Protein AF-A0A6F8Y9K9-F1 (afdb_monomer_lite)

Foldseek 3Di:
DDDDDDDDDPDDPDDPPPPPPPPDPPPPQPQVADPPDFAFPQDRADWGQGPPQGIAGNVRHQFDAHNVPRHTDPHGGDTDDD

Radius of gyration: 26.12 Å; chains: 1; bounding box: 65×26×69 Å

Structure (mmCIF, N/CA/C/O backbone):
data_AF-A0A6F8Y9K9-F1
#
_entry.id   AF-A0A6F8Y9K9-F1
#
loop_
_atom_site.group_PDB
_atom_site.id
_atom_site.type_symbol
_atom_site.label_atom_id
_atom_site.label_alt_id
_atom_site.label_comp_id
_atom_site.label_asym_id
_atom_site.label_entity_id
_atom_site.label_seq_id
_atom_site.pdbx_PDB_ins_code
_atom_site.Cartn_x
_atom_site.Cartn_y
_atom_site.Cartn_z
_atom_site.occupancy
_atom_site.B_iso_or_equiv
_atom_site.auth_seq_id
_atom_site.auth_comp_id
_atom_site.auth_asym_id
_atom_site.auth_atom_id
_atom_site.pdbx_PDB_model_num
ATOM 1 N N . MET A 1 1 ? -49.834 3.254 -54.488 1.00 47.12 1 MET A N 1
ATOM 2 C CA . MET A 1 1 ? -49.020 2.037 -54.335 1.00 47.12 1 MET A CA 1
ATOM 3 C C . MET A 1 1 ? -49.106 1.652 -52.871 1.00 47.12 1 MET A C 1
ATOM 5 O O . MET A 1 1 ? -48.519 2.333 -52.044 1.00 47.12 1 MET A O 1
ATOM 9 N N . GLN A 1 2 ? -50.013 0.717 -52.576 1.00 54.56 2 GLN A N 1
ATOM 10 C CA . GLN A 1 2 ? -50.186 0.085 -51.267 1.00 54.56 2 GLN A CA 1
ATOM 11 C C . GLN A 1 2 ? -49.109 -0.993 -51.106 1.00 54.56 2 GLN A C 1
ATOM 13 O O . GLN A 1 2 ? -48.894 -1.744 -52.056 1.00 54.56 2 GLN A O 1
ATOM 18 N N . GLN A 1 3 ? -48.461 -1.019 -49.943 1.00 56.38 3 GLN A N 1
ATOM 19 C CA . GLN A 1 3 ? -47.854 -2.188 -49.293 1.00 56.38 3 GLN A CA 1
ATOM 20 C C . GLN A 1 3 ? -48.067 -1.928 -47.777 1.00 56.38 3 GLN A C 1
ATOM 22 O O . GLN A 1 3 ? -47.686 -0.850 -47.319 1.00 56.38 3 GLN A O 1
ATOM 27 N N . ASP A 1 4 ? 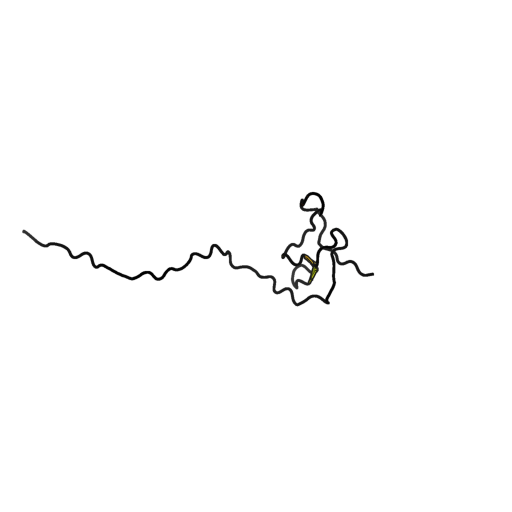-48.866 -2.664 -46.984 1.00 56.09 4 ASP A N 1
ATOM 28 C CA . ASP A 1 4 ? -48.867 -4.121 -46.713 1.00 56.09 4 ASP A CA 1
ATOM 29 C C . ASP A 1 4 ? -47.428 -4.526 -46.299 1.00 56.09 4 ASP A C 1
ATOM 31 O O . ASP A 1 4 ? -46.495 -4.299 -47.048 1.00 56.09 4 ASP A O 1
ATOM 35 N N . GLU A 1 5 ? -47.069 -4.933 -45.077 1.00 58.50 5 GLU A N 1
ATOM 36 C CA . GLU A 1 5 ? -47.688 -5.883 -44.166 1.00 58.50 5 GLU A CA 1
ATOM 37 C C . GLU A 1 5 ? -47.094 -5.804 -42.740 1.00 58.50 5 GLU A C 1
ATOM 39 O O . GLU A 1 5 ? -46.035 -5.248 -42.458 1.00 58.50 5 GLU A O 1
ATOM 44 N N . ARG A 1 6 ? -47.861 -6.420 -41.847 1.00 56.28 6 ARG A N 1
ATOM 45 C CA . ARG A 1 6 ? -47.687 -6.731 -40.428 1.00 56.28 6 ARG A CA 1
ATOM 46 C C . ARG A 1 6 ? -46.342 -7.414 -40.079 1.00 56.28 6 ARG A C 1
ATOM 48 O O . ARG A 1 6 ? -45.844 -8.236 -40.835 1.00 56.28 6 ARG A O 1
ATOM 55 N N . MET A 1 7 ? -45.829 -7.081 -38.887 1.00 51.41 7 MET A N 1
ATOM 56 C CA . MET A 1 7 ? -44.603 -7.561 -38.208 1.00 51.41 7 MET A CA 1
ATOM 57 C C . MET A 1 7 ? -44.353 -9.086 -38.284 1.00 51.41 7 MET A C 1
ATOM 59 O O . MET A 1 7 ? -45.304 -9.861 -38.409 1.00 51.41 7 MET A O 1
ATOM 63 N N . PRO A 1 8 ? -43.112 -9.532 -38.010 1.00 55.59 8 PRO A N 1
ATOM 64 C CA . PRO A 1 8 ? -42.909 -10.121 -36.680 1.00 55.59 8 PRO A CA 1
ATOM 65 C C . PRO A 1 8 ? -41.744 -9.500 -35.892 1.00 55.59 8 PRO A C 1
ATOM 67 O O . PRO A 1 8 ? -40.632 -9.353 -36.394 1.00 55.59 8 PRO A O 1
ATOM 70 N N . SER A 1 9 ? -42.018 -9.185 -34.620 1.00 56.06 9 SER A N 1
ATOM 71 C CA . SER A 1 9 ? -40.995 -9.147 -33.573 1.00 56.06 9 SER A CA 1
ATOM 72 C C . SER A 1 9 ? -40.352 -10.525 -33.506 1.00 56.06 9 SER A C 1
ATOM 74 O O . SER A 1 9 ? -41.006 -11.493 -33.119 1.00 56.06 9 SER A O 1
ATOM 76 N N . SER A 1 10 ? -39.084 -10.609 -33.892 1.00 57.69 10 SER A N 1
ATOM 77 C CA . SER A 1 10 ? -38.263 -11.776 -33.598 1.00 57.69 10 SER A CA 1
ATOM 78 C C . SER A 1 10 ? -37.828 -11.691 -32.143 1.00 57.69 10 SER A C 1
ATOM 80 O O . SER A 1 10 ? -36.943 -10.922 -31.771 1.00 57.69 10 SER A O 1
ATOM 82 N N . ASP A 1 11 ? -38.562 -12.454 -31.348 1.00 55.38 11 ASP A N 1
ATOM 83 C CA . ASP A 1 11 ? -38.316 -12.821 -29.967 1.00 55.38 11 ASP A CA 1
ATOM 84 C C . ASP A 1 11 ? -36.972 -13.560 -29.795 1.00 55.38 11 ASP A C 1
ATOM 86 O O . ASP A 1 11 ? -36.488 -14.221 -30.716 1.00 55.38 11 ASP A O 1
ATOM 90 N N . ALA A 1 12 ? -36.444 -13.465 -28.574 1.00 57.59 12 ALA A N 1
ATOM 91 C CA . ALA A 1 12 ? -35.466 -14.344 -27.937 1.00 57.59 12 ALA A CA 1
ATOM 92 C C . ALA A 1 12 ? -34.084 -14.535 -28.595 1.00 57.59 12 ALA A C 1
ATOM 94 O O . ALA A 1 12 ? -33.821 -15.528 -29.272 1.00 57.59 12 ALA A O 1
ATOM 95 N N . LEU A 1 13 ? -33.129 -13.685 -28.198 1.00 50.66 13 LEU A N 1
ATOM 96 C CA . LEU A 1 13 ? -31.817 -14.197 -27.790 1.00 50.66 13 LEU A CA 1
ATOM 97 C C . LEU A 1 13 ? -31.704 -14.083 -26.269 1.00 50.66 13 LEU A C 1
ATOM 99 O O . LEU A 1 13 ? -31.495 -13.019 -25.692 1.00 50.66 13 LEU A O 1
ATOM 103 N N . ASP A 1 14 ? -31.979 -15.239 -25.685 1.00 49.84 14 ASP A N 1
ATOM 104 C CA . ASP A 1 14 ? -31.677 -15.733 -24.354 1.00 49.84 14 ASP A CA 1
ATOM 105 C C . ASP A 1 14 ? -30.449 -15.081 -23.683 1.00 49.84 14 ASP A C 1
ATOM 107 O O . ASP A 1 14 ? -29.321 -15.152 -24.160 1.00 49.84 14 ASP A O 1
ATOM 111 N N . LEU A 1 15 ? -30.733 -14.382 -22.585 1.00 55.03 15 LEU A N 1
ATOM 112 C CA . LEU A 1 15 ? -30.111 -14.474 -21.262 1.00 55.03 15 LEU A CA 1
ATOM 113 C C . LEU A 1 15 ? -28.705 -15.102 -21.104 1.00 55.03 15 LEU A C 1
ATOM 115 O O . LEU A 1 15 ? -28.496 -15.901 -20.193 1.00 55.03 15 LEU A O 1
ATOM 119 N N . GLU A 1 16 ? -27.686 -14.647 -21.828 1.00 51.62 16 GLU A N 1
ATOM 120 C CA . GLU A 1 16 ? -26.323 -14.734 -21.290 1.00 51.62 16 GLU A CA 1
ATOM 121 C C . GLU A 1 16 ? -26.099 -13.549 -20.355 1.00 51.62 16 GLU A C 1
ATOM 123 O O . GLU A 1 16 ? -25.729 -12.440 -20.747 1.00 51.62 16 GLU A O 1
ATOM 128 N N . GLY A 1 17 ? -26.409 -13.796 -19.080 1.00 51.97 17 GLY A N 1
ATOM 129 C CA . GLY A 1 17 ? -26.051 -12.942 -17.963 1.00 51.97 17 GLY A CA 1
ATOM 130 C C . GLY A 1 17 ? -24.540 -12.766 -17.907 1.00 51.97 17 GLY A C 1
ATOM 131 O O . GLY A 1 17 ? -23.858 -13.438 -17.139 1.00 51.97 17 GLY A O 1
ATOM 132 N N . ASN A 1 18 ? -24.014 -11.825 -18.686 1.00 52.81 18 ASN A N 1
ATOM 133 C CA . ASN A 1 18 ? -22.708 -11.271 -18.414 1.00 52.81 18 ASN A CA 1
ATOM 134 C C . ASN A 1 18 ? -22.897 -10.386 -17.191 1.00 52.81 18 ASN A C 1
ATOM 136 O O . ASN A 1 18 ? -23.247 -9.208 -17.303 1.00 52.81 18 ASN A O 1
ATOM 140 N N . ALA A 1 19 ? -22.749 -11.000 -16.015 1.00 51.34 19 ALA A N 1
ATOM 141 C CA . ALA A 1 19 ? -22.463 -10.281 -14.796 1.00 51.34 19 ALA A CA 1
ATOM 142 C C . ALA A 1 19 ? -21.397 -9.255 -15.171 1.00 51.34 19 ALA A C 1
ATOM 144 O O . ALA A 1 19 ? -20.257 -9.607 -15.473 1.00 51.34 19 ALA A O 1
ATOM 145 N N . VAL A 1 20 ? -21.798 -7.987 -15.233 1.00 48.50 20 VAL A N 1
ATOM 146 C CA . VAL A 1 20 ? -20.850 -6.894 -15.167 1.00 48.50 20 VAL A CA 1
ATOM 147 C C . VAL A 1 20 ? -20.252 -7.035 -13.779 1.00 48.50 20 VAL A C 1
ATOM 149 O O . VAL A 1 20 ? -20.781 -6.545 -12.786 1.00 48.50 20 VAL A O 1
ATOM 152 N N . THR A 1 21 ? -19.197 -7.837 -13.685 1.00 49.88 21 THR A N 1
ATOM 153 C CA . THR A 1 21 ? -18.254 -7.724 -12.596 1.00 49.88 21 THR A CA 1
ATOM 154 C C . THR A 1 21 ? -17.667 -6.339 -12.773 1.00 49.88 21 THR A C 1
ATOM 156 O O . THR A 1 21 ? -16.725 -6.131 -13.537 1.00 49.88 21 THR A O 1
ATOM 159 N N . ASP A 1 22 ? -18.319 -5.376 -12.124 1.00 47.44 22 ASP A N 1
ATOM 160 C CA . ASP A 1 22 ? -17.639 -4.252 -11.518 1.00 47.44 22 ASP A CA 1
ATOM 161 C C . ASP A 1 22 ? -16.375 -4.817 -10.867 1.00 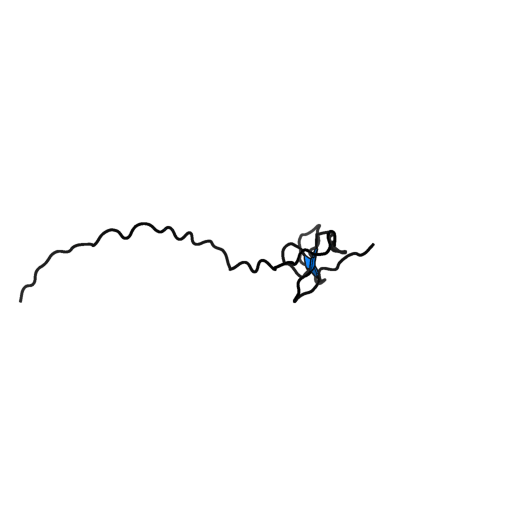47.44 22 ASP A C 1
ATOM 163 O O . ASP A 1 22 ? -16.404 -5.693 -10.003 1.00 47.44 22 ASP A O 1
ATOM 167 N N . GLY A 1 23 ? -15.269 -4.489 -11.502 1.00 45.03 23 GLY A N 1
ATOM 168 C CA . GLY A 1 23 ? -14.096 -5.333 -11.513 1.00 45.03 23 GLY A CA 1
ATOM 169 C C . GLY A 1 23 ? -13.164 -4.765 -12.552 1.00 45.03 23 GLY A C 1
ATOM 170 O O . GLY A 1 23 ? -12.821 -5.427 -13.528 1.00 45.03 23 GLY A O 1
ATOM 171 N N . THR A 1 24 ? -12.790 -3.496 -12.352 1.00 47.00 24 THR A N 1
ATOM 172 C CA . THR A 1 24 ? -11.493 -2.970 -12.787 1.00 47.00 24 THR A CA 1
ATOM 173 C C . THR A 1 24 ? -10.515 -4.136 -12.807 1.00 47.00 24 THR A C 1
ATOM 175 O O . THR A 1 24 ? -10.439 -4.800 -11.768 1.00 47.00 24 THR A O 1
ATOM 178 N N . PRO A 1 25 ? -9.827 -4.444 -13.925 1.00 44.12 25 PRO A N 1
ATOM 179 C CA . PRO A 1 25 ? -8.851 -5.515 -13.934 1.00 44.12 25 PRO A CA 1
ATOM 180 C C . PRO A 1 25 ? -7.926 -5.263 -12.759 1.00 44.12 25 PRO A C 1
ATOM 182 O O . PRO A 1 25 ? -7.166 -4.292 -12.734 1.00 44.12 25 PRO A O 1
ATOM 185 N N . GLY A 1 26 ? -8.103 -6.103 -11.742 1.00 46.12 26 GLY A N 1
ATOM 186 C CA . GLY A 1 26 ? -7.230 -6.166 -10.610 1.00 46.12 26 GLY A CA 1
ATOM 187 C C . GLY A 1 26 ? -5.894 -6.495 -11.222 1.00 46.12 26 GLY A C 1
ATOM 188 O O . GLY A 1 26 ? -5.622 -7.646 -11.563 1.00 46.12 26 GLY A O 1
ATOM 189 N N . VAL A 1 27 ? -5.055 -5.471 -11.344 1.00 46.00 27 VAL A N 1
ATOM 190 C CA . VAL A 1 27 ? -3.663 -5.602 -10.967 1.00 46.00 27 VAL A CA 1
ATOM 191 C C . VAL A 1 27 ? -3.712 -6.216 -9.575 1.00 46.00 27 VAL A C 1
ATOM 193 O O . VAL A 1 27 ? -3.772 -5.542 -8.557 1.00 46.00 27 VAL A O 1
ATOM 196 N N . THR A 1 28 ? -3.846 -7.537 -9.541 1.00 45.91 28 THR A N 1
ATOM 197 C CA . THR A 1 28 ? -3.354 -8.315 -8.433 1.00 45.91 28 THR A CA 1
ATOM 198 C C . THR A 1 28 ? -1.869 -8.079 -8.615 1.00 45.91 28 THR A C 1
ATOM 200 O O . THR A 1 28 ? -1.329 -8.596 -9.603 1.00 45.91 28 THR A O 1
ATOM 203 N N . PRO A 1 29 ? -1.216 -7.200 -7.824 1.00 51.34 29 PRO A N 1
ATOM 204 C CA . PRO A 1 29 ? 0.229 -7.196 -7.856 1.00 51.34 29 PRO A CA 1
ATOM 205 C C . PRO A 1 29 ? 0.586 -8.659 -7.637 1.00 51.34 29 PRO A C 1
ATOM 207 O O . PRO A 1 29 ? 0.093 -9.293 -6.697 1.00 51.34 29 PRO A O 1
ATOM 210 N N . THR A 1 30 ? 1.311 -9.242 -8.589 1.00 52.84 30 THR A N 1
ATOM 211 C CA . THR A 1 30 ? 1.928 -10.540 -8.365 1.00 52.84 30 THR A CA 1
ATOM 212 C C . THR A 1 30 ? 3.002 -10.245 -7.336 1.00 52.84 30 THR A C 1
ATOM 214 O O . THR A 1 30 ? 4.160 -10.042 -7.665 1.00 52.84 30 THR A O 1
ATOM 217 N N . ALA A 1 31 ? 2.572 -10.097 -6.085 1.00 55.50 31 ALA A N 1
ATOM 218 C CA . ALA A 1 31 ? 3.421 -10.099 -4.929 1.00 55.50 31 ALA A CA 1
ATOM 219 C C . ALA A 1 31 ? 3.996 -11.507 -4.921 1.00 55.50 31 ALA A C 1
ATOM 221 O O . ALA A 1 31 ? 3.383 -12.444 -4.404 1.00 55.50 31 ALA A O 1
ATOM 222 N N . THR A 1 32 ? 5.138 -11.668 -5.592 1.00 57.38 32 THR A N 1
ATOM 223 C CA . THR A 1 32 ? 6.029 -12.796 -5.361 1.00 57.38 32 THR A CA 1
ATOM 224 C C . THR A 1 32 ? 6.118 -12.918 -3.855 1.00 57.38 32 THR A C 1
ATOM 226 O O . THR A 1 32 ? 6.441 -11.932 -3.193 1.00 57.38 32 THR A O 1
ATOM 229 N N . THR A 1 33 ? 5.707 -14.074 -3.324 1.00 52.50 33 THR A N 1
ATOM 230 C CA . THR A 1 33 ? 5.639 -14.338 -1.888 1.00 52.50 33 THR A CA 1
ATOM 231 C C . THR A 1 33 ? 6.913 -13.804 -1.252 1.00 52.50 33 THR A C 1
ATOM 233 O O . THR A 1 33 ? 7.990 -14.367 -1.452 1.00 52.50 33 THR A O 1
ATOM 236 N N . ALA A 1 34 ? 6.791 -12.660 -0.570 1.00 53.81 34 ALA A N 1
ATOM 237 C CA . ALA A 1 34 ? 7.900 -12.052 0.140 1.00 53.81 34 ALA A CA 1
ATOM 238 C C . ALA A 1 34 ? 8.468 -13.107 1.097 1.00 53.81 34 ALA A C 1
ATOM 240 O O . ALA A 1 34 ? 7.714 -14.003 1.507 1.00 53.81 34 ALA A O 1
ATOM 241 N N . PRO A 1 35 ? 9.766 -13.042 1.458 1.00 56.91 35 PRO A N 1
ATOM 242 C CA . PRO A 1 35 ? 10.260 -13.857 2.559 1.00 56.91 35 PRO A CA 1
ATOM 243 C C . PRO A 1 35 ? 9.257 -13.717 3.700 1.00 56.91 35 PRO A C 1
ATOM 245 O O . PRO A 1 35 ? 8.850 -12.596 4.024 1.00 56.91 35 PRO A O 1
ATOM 248 N N . ALA A 1 36 ? 8.757 -14.860 4.174 1.00 58.53 36 ALA A N 1
ATOM 249 C CA . ALA A 1 36 ? 7.721 -14.895 5.186 1.00 58.53 36 ALA A CA 1
ATOM 250 C C . ALA A 1 36 ? 8.102 -13.893 6.287 1.00 58.53 36 ALA A C 1
ATOM 252 O O . ALA A 1 36 ? 9.240 -13.907 6.743 1.00 58.53 36 ALA A O 1
ATOM 253 N N . GLU A 1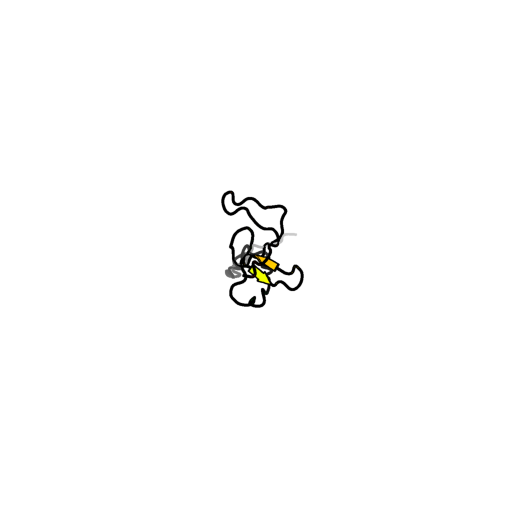 37 ? 7.159 -13.029 6.675 1.00 69.50 37 GLU A N 1
ATOM 254 C CA . GLU A 1 37 ? 7.243 -12.187 7.882 1.00 69.50 37 GLU A CA 1
ATOM 255 C C . GLU A 1 37 ? 7.882 -10.786 7.757 1.00 69.50 37 GLU A C 1
ATOM 257 O O . GLU A 1 37 ? 8.153 -10.162 8.780 1.00 69.50 37 GLU A O 1
ATOM 262 N N . ALA A 1 38 ? 8.046 -10.203 6.562 1.00 85.81 38 ALA A N 1
ATOM 263 C CA . ALA A 1 38 ? 8.346 -8.764 6.489 1.00 85.81 38 ALA A CA 1
ATOM 264 C C . ALA A 1 38 ? 7.121 -7.926 6.917 1.00 85.81 38 ALA A C 1
ATOM 266 O O . ALA A 1 38 ? 6.068 -7.966 6.275 1.00 85.81 38 ALA A O 1
ATOM 267 N N . THR A 1 39 ? 7.250 -7.147 7.991 1.00 91.44 39 THR A N 1
ATOM 268 C CA . THR A 1 39 ? 6.221 -6.216 8.480 1.00 91.44 39 THR A CA 1
ATOM 269 C C . THR A 1 39 ? 6.680 -4.770 8.347 1.00 91.44 39 THR A C 1
ATOM 271 O O . THR A 1 39 ? 7.873 -4.469 8.329 1.00 91.44 39 THR A O 1
ATOM 274 N N . CYS A 1 40 ? 5.717 -3.859 8.216 1.00 91.62 40 CYS A N 1
ATOM 275 C CA . CYS A 1 40 ? 5.991 -2.436 8.134 1.00 91.62 40 CYS A CA 1
ATOM 276 C C . CYS A 1 40 ? 6.503 -1.909 9.477 1.00 91.62 40 CYS A C 1
ATOM 278 O O . CYS A 1 40 ? 5.811 -2.045 10.485 1.00 91.62 40 CYS A O 1
ATOM 280 N N . ALA A 1 41 ? 7.638 -1.215 9.479 1.00 90.81 41 ALA A N 1
ATOM 281 C CA . ALA A 1 41 ? 8.201 -0.580 10.668 1.00 90.81 41 ALA A CA 1
ATOM 282 C C . ALA A 1 41 ? 7.276 0.491 11.284 1.00 90.81 41 ALA A C 1
ATOM 284 O O . ALA A 1 41 ? 7.360 0.760 12.479 1.00 90.81 41 ALA A O 1
ATOM 285 N N . HIS A 1 42 ? 6.380 1.084 10.484 1.00 90.38 42 HIS A N 1
ATOM 286 C CA . HIS A 1 42 ? 5.493 2.171 10.919 1.00 90.38 42 HIS A CA 1
ATOM 287 C C . HIS A 1 42 ? 4.165 1.679 11.498 1.00 90.38 42 HIS A C 1
ATOM 289 O O . HIS A 1 42 ? 3.706 2.180 12.519 1.00 90.38 42 HIS A O 1
ATOM 295 N N . CYS A 1 43 ? 3.528 0.709 10.838 1.00 89.12 43 CYS A N 1
ATOM 296 C CA . CYS A 1 43 ? 2.171 0.266 11.179 1.00 89.12 43 CYS A CA 1
ATOM 297 C C . CYS A 1 43 ? 2.076 -1.212 11.583 1.00 89.12 43 CYS A C 1
ATOM 299 O O . CYS A 1 43 ? 0.999 -1.671 11.952 1.00 89.12 43 CYS A O 1
ATOM 301 N N . GLY A 1 44 ? 3.167 -1.977 11.481 1.00 88.75 44 GLY A N 1
ATOM 302 C CA . GLY A 1 44 ? 3.201 -3.413 11.774 1.00 88.75 44 GLY A CA 1
ATOM 303 C C . GLY A 1 44 ? 2.448 -4.296 10.773 1.00 88.75 44 GLY A C 1
ATOM 304 O O . GLY A 1 44 ? 2.430 -5.515 10.932 1.00 88.75 44 GLY A O 1
ATOM 305 N N . LEU A 1 45 ? 1.827 -3.715 9.739 1.00 88.62 45 LEU A N 1
ATOM 306 C CA . LEU A 1 45 ? 1.089 -4.467 8.725 1.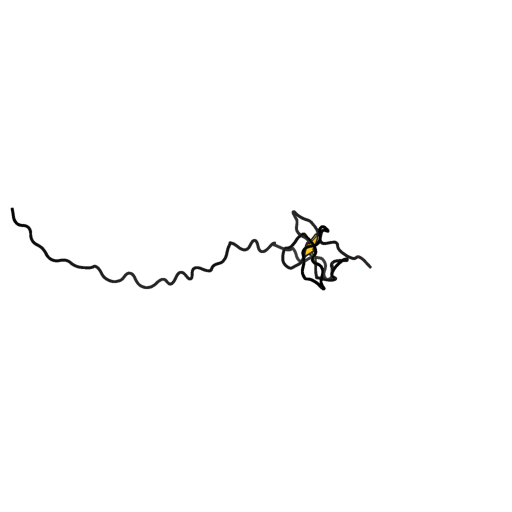00 88.62 45 LEU A CA 1
ATOM 307 C C . LEU A 1 45 ? 2.031 -5.270 7.817 1.00 88.62 45 LEU A C 1
ATOM 309 O O . LEU A 1 45 ? 3.161 -4.840 7.574 1.00 88.62 45 LEU A O 1
ATOM 313 N N . PRO A 1 46 ? 1.572 -6.414 7.280 1.00 89.88 46 PRO A N 1
ATOM 314 C CA . PRO A 1 46 ? 2.385 -7.257 6.413 1.00 89.88 46 PRO A CA 1
ATOM 315 C C . PRO A 1 46 ? 2.777 -6.537 5.122 1.00 89.88 46 PRO A C 1
ATOM 317 O O . PRO A 1 46 ? 1.963 -5.852 4.488 1.00 89.88 46 PRO A O 1
ATOM 320 N N . LEU A 1 47 ? 4.027 -6.743 4.720 1.00 90.69 47 LEU A N 1
ATOM 321 C CA . LEU A 1 47 ? 4.584 -6.251 3.472 1.00 90.69 47 LEU A CA 1
ATOM 322 C C . LEU A 1 47 ? 4.684 -7.357 2.425 1.00 90.69 47 LEU A C 1
ATOM 324 O O . LEU A 1 47 ? 4.802 -8.543 2.725 1.00 90.69 47 LEU A O 1
ATOM 328 N N . ALA A 1 48 ? 4.670 -6.920 1.177 1.00 90.62 48 ALA A N 1
ATOM 329 C CA . ALA A 1 48 ? 5.008 -7.679 -0.004 1.00 90.62 48 ALA A CA 1
ATOM 330 C C . ALA A 1 48 ? 6.162 -6.976 -0.728 1.00 90.62 48 ALA A C 1
ATOM 332 O O . ALA A 1 48 ? 6.302 -5.753 -0.644 1.00 90.62 48 ALA A O 1
ATOM 333 N N . LEU A 1 49 ? 6.978 -7.752 -1.440 1.00 89.69 49 LEU A N 1
ATOM 334 C CA . LEU A 1 49 ? 7.984 -7.208 -2.340 1.00 89.69 49 LEU A CA 1
ATOM 335 C C . LEU A 1 49 ? 7.389 -7.166 -3.750 1.00 89.69 49 LEU A C 1
ATOM 337 O O . LEU A 1 49 ? 6.990 -8.196 -4.291 1.00 89.69 49 LEU A O 1
ATOM 341 N N . ASP A 1 50 ? 7.301 -5.966 -4.302 1.00 89.44 50 ASP A N 1
ATOM 342 C CA . ASP A 1 50 ? 6.879 -5.672 -5.664 1.00 89.44 50 ASP A CA 1
ATOM 343 C C . ASP A 1 50 ? 8.100 -5.304 -6.516 1.00 89.44 50 ASP A C 1
ATOM 345 O O . ASP A 1 50 ? 8.977 -4.553 -6.085 1.00 89.44 50 ASP A O 1
ATOM 349 N N . ASP A 1 51 ? 8.159 -5.831 -7.737 1.00 86.31 51 ASP A N 1
ATOM 350 C CA . ASP A 1 51 ? 9.311 -5.663 -8.628 1.00 86.31 51 ASP A CA 1
ATOM 351 C C . ASP A 1 51 ? 9.498 -4.224 -9.146 1.00 86.31 51 ASP A C 1
ATOM 353 O O . ASP A 1 51 ? 10.591 -3.864 -9.585 1.00 86.31 51 ASP A O 1
ATOM 357 N N . ILE A 1 52 ? 8.454 -3.390 -9.115 1.00 89.94 52 ILE A N 1
ATOM 358 C CA . ILE A 1 52 ? 8.481 -2.007 -9.612 1.00 89.94 52 ILE A CA 1
ATOM 359 C C . ILE A 1 52 ? 8.710 -1.032 -8.457 1.00 89.94 52 ILE A C 1
ATOM 361 O O . ILE A 1 52 ? 9.519 -0.110 -8.566 1.00 89.94 52 ILE A O 1
ATOM 365 N N . TRP A 1 53 ? 7.984 -1.224 -7.358 1.00 88.00 53 TRP A N 1
ATOM 366 C CA . TRP A 1 53 ? 7.919 -0.281 -6.242 1.00 88.00 53 TRP A CA 1
ATOM 367 C C . TRP A 1 53 ? 8.787 -0.682 -5.045 1.00 88.00 53 TRP A C 1
ATOM 369 O O . TRP A 1 53 ? 8.969 0.120 -4.130 1.00 88.00 53 TRP A O 1
ATOM 379 N N . GLY A 1 54 ? 9.338 -1.898 -5.035 1.00 90.38 54 GLY A N 1
ATOM 380 C CA . GLY A 1 54 ? 10.028 -2.450 -3.877 1.00 90.38 54 GLY A CA 1
ATOM 381 C C . GLY A 1 54 ? 9.032 -2.874 -2.801 1.00 90.38 54 GLY A C 1
ATOM 382 O O . GLY A 1 54 ? 8.087 -3.608 -3.069 1.00 90.38 54 GLY A O 1
ATOM 383 N N . TRP A 1 55 ? 9.242 -2.454 -1.555 1.00 91.50 55 TRP A N 1
ATOM 384 C CA . TRP A 1 55 ? 8.348 -2.836 -0.463 1.00 91.50 55 TRP A CA 1
ATOM 385 C C . TRP A 1 55 ? 7.008 -2.103 -0.552 1.00 91.50 55 TRP A C 1
ATOM 387 O O . TRP A 1 55 ? 6.949 -0.877 -0.593 1.00 91.50 55 TRP A O 1
ATOM 397 N N . ILE A 1 56 ? 5.922 -2.872 -0.541 1.00 93.00 56 ILE A N 1
ATOM 398 C CA . ILE A 1 56 ? 4.546 -2.372 -0.493 1.00 93.00 56 ILE A CA 1
ATOM 399 C C . ILE A 1 56 ? 3.763 -3.122 0.580 1.00 93.00 56 ILE A C 1
ATOM 401 O O . ILE A 1 56 ? 4.135 -4.215 0.994 1.00 93.00 56 ILE A O 1
ATOM 405 N N . HIS A 1 57 ? 2.654 -2.568 1.049 1.00 92.00 57 HIS A N 1
ATOM 406 C CA . HIS A 1 57 ? 1.723 -3.316 1.889 1.00 92.00 57 HIS A CA 1
ATOM 407 C C . HIS A 1 57 ? 1.081 -4.460 1.101 1.00 92.00 57 HIS A C 1
ATOM 409 O O . HIS A 1 57 ? 0.789 -4.320 -0.086 1.00 92.00 57 HIS A O 1
ATOM 415 N N . ALA A 1 58 ? 0.784 -5.573 1.778 1.00 88.88 58 ALA A N 1
ATOM 416 C CA . ALA A 1 58 ? 0.149 -6.746 1.164 1.00 88.88 58 ALA A CA 1
ATOM 417 C C . ALA A 1 58 ? -1.229 -6.450 0.528 1.00 88.88 58 ALA A C 1
ATOM 419 O O . ALA A 1 58 ? -1.728 -7.233 -0.273 1.00 88.88 58 ALA A O 1
ATOM 420 N N . ASN A 1 59 ? -1.838 -5.304 0.852 1.00 86.00 59 ASN A N 1
ATOM 421 C CA . ASN A 1 59 ? -3.047 -4.790 0.205 1.00 86.00 59 ASN A CA 1
ATOM 422 C C . ASN A 1 59 ? -2.774 -3.986 -1.088 1.00 86.00 59 ASN A C 1
ATOM 424 O O . ASN A 1 59 ?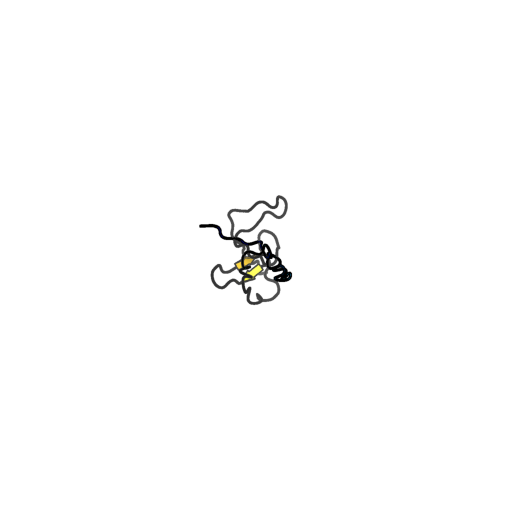 -3.687 -3.341 -1.602 1.00 86.00 59 ASN A O 1
ATOM 428 N N . GLY A 1 60 ? -1.537 -3.986 -1.596 1.00 85.94 60 GLY A N 1
ATOM 429 C CA . GLY A 1 60 ? -1.142 -3.332 -2.845 1.00 85.94 60 GLY A CA 1
ATOM 430 C C . GLY A 1 60 ? -0.767 -1.852 -2.722 1.00 85.94 60 GLY A C 1
ATOM 431 O O . GLY A 1 60 ? -0.667 -1.168 -3.738 1.00 85.94 60 GLY A O 1
ATOM 432 N N . ARG A 1 61 ? -0.601 -1.313 -1.506 1.00 87.69 61 ARG A N 1
ATOM 433 C CA . ARG A 1 61 ? -0.359 0.126 -1.290 1.00 87.69 61 ARG A CA 1
ATOM 434 C C . ARG A 1 61 ? 1.110 0.414 -1.006 1.00 87.69 61 ARG A C 1
ATOM 436 O O . ARG A 1 61 ? 1.700 -0.198 -0.125 1.00 87.69 61 ARG A O 1
ATOM 443 N N . 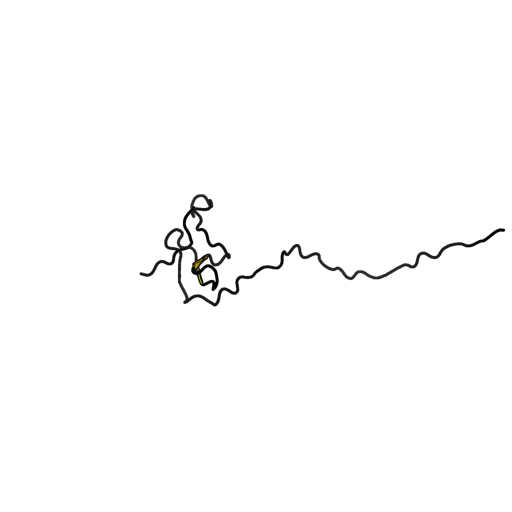TYR A 1 62 ? 1.671 1.388 -1.719 1.00 91.00 62 TYR A N 1
ATOM 444 C CA . TYR A 1 62 ? 3.050 1.838 -1.507 1.00 91.00 62 TYR A CA 1
ATOM 445 C C . TYR A 1 62 ? 3.201 2.730 -0.270 1.00 91.00 62 TYR A C 1
ATOM 447 O O . TYR A 1 62 ? 4.150 2.576 0.491 1.00 91.00 62 TYR A O 1
ATOM 455 N N . LEU A 1 63 ? 2.268 3.663 -0.059 1.00 92.94 63 LEU A N 1
ATOM 456 C CA . LEU A 1 63 ? 2.292 4.543 1.109 1.00 92.94 63 LEU A CA 1
ATOM 457 C C . LEU A 1 63 ? 1.737 3.836 2.340 1.00 92.94 63 LEU A C 1
ATOM 459 O O . LEU A 1 63 ? 0.760 3.083 2.255 1.00 92.94 63 LEU A O 1
ATOM 463 N N . CYS A 1 64 ? 2.351 4.132 3.480 1.00 92.44 64 CYS A N 1
ATOM 464 C CA . CYS A 1 64 ? 1.894 3.640 4.760 1.00 92.44 64 CYS A CA 1
ATOM 465 C C . CYS A 1 64 ? 0.658 4.409 5.251 1.00 92.44 64 CYS A C 1
ATOM 467 O O . CYS A 1 64 ? 0.370 5.519 4.802 1.00 92.44 64 CYS A O 1
ATOM 469 N N . TYR A 1 65 ? -0.074 3.806 6.182 1.00 87.38 65 TYR A N 1
ATOM 470 C CA . TYR A 1 65 ? -1.250 4.381 6.824 1.00 87.38 65 TYR A CA 1
ATOM 471 C C . TYR A 1 65 ? -1.043 4.426 8.328 1.00 87.38 65 TYR A C 1
ATOM 473 O O . TYR A 1 65 ? -0.468 3.495 8.899 1.00 87.38 65 TYR A O 1
ATOM 481 N N . ASP A 1 66 ? -1.526 5.489 8.961 1.00 85.06 66 ASP A N 1
ATOM 482 C CA . ASP A 1 66 ? -1.578 5.533 10.415 1.00 85.06 66 ASP A CA 1
ATOM 483 C C . ASP A 1 66 ? -2.589 4.475 10.900 1.00 85.06 66 ASP A C 1
ATOM 485 O O . ASP A 1 66 ? -3.747 4.496 10.472 1.00 85.06 66 ASP A O 1
ATOM 489 N N . PRO A 1 67 ? -2.194 3.518 11.757 1.00 78.44 67 PRO A N 1
ATOM 490 C CA . PRO A 1 67 ? -3.089 2.445 12.187 1.00 78.44 67 PRO A CA 1
ATOM 491 C C . PRO A 1 67 ? -4.206 2.927 13.127 1.00 78.44 67 PRO A C 1
ATOM 493 O O . PRO A 1 67 ? -5.177 2.201 13.332 1.00 78.44 67 PRO A O 1
ATOM 496 N N . ASN A 1 68 ? -4.088 4.128 13.700 1.00 84.31 68 ASN A N 1
ATOM 497 C CA . ASN A 1 68 ? -5.062 4.697 14.628 1.00 84.31 68 ASN A CA 1
ATOM 498 C C . ASN A 1 68 ? -6.119 5.533 13.898 1.00 84.31 68 ASN A C 1
ATOM 500 O O . ASN A 1 68 ? -7.289 5.491 14.275 1.00 84.31 68 ASN A O 1
ATOM 504 N N . THR A 1 69 ? -5.726 6.291 12.869 1.00 88.69 69 THR A N 1
ATOM 505 C CA . THR A 1 69 ? -6.637 7.162 12.103 1.00 88.69 69 THR A CA 1
ATOM 506 C C . THR A 1 69 ? -7.057 6.572 10.759 1.00 88.69 69 THR A C 1
ATOM 508 O O . THR A 1 69 ? -8.092 6.956 10.216 1.00 88.69 69 THR A O 1
ATOM 511 N N . GLY A 1 70 ? -6.282 5.631 10.213 1.00 83.38 70 GLY A N 1
ATOM 512 C CA . GLY A 1 70 ? -6.477 5.083 8.871 1.00 83.38 70 GLY A CA 1
ATOM 513 C C . GLY A 1 70 ? -6.121 6.065 7.751 1.00 83.38 70 GLY A C 1
ATOM 514 O O . GLY A 1 70 ? -6.449 5.809 6.591 1.00 83.38 70 GLY A O 1
ATOM 515 N N . GLU A 1 71 ? -5.474 7.187 8.069 1.00 88.19 71 GLU A N 1
ATOM 516 C CA . GLU A 1 71 ? -5.088 8.198 7.086 1.00 88.19 71 GLU A CA 1
ATOM 517 C C . GLU A 1 71 ? -3.757 7.850 6.403 1.00 88.19 71 GLU A C 1
ATOM 519 O O . GLU A 1 71 ? -2.868 7.267 7.034 1.00 88.19 71 GLU A O 1
ATOM 524 N N . PRO A 1 72 ? -3.596 8.183 5.106 1.00 84.12 72 PRO A N 1
ATOM 525 C CA . PRO A 1 72 ? -2.340 7.968 4.403 1.00 84.12 72 PRO A CA 1
ATOM 526 C C . PRO A 1 72 ? -1.247 8.857 4.991 1.00 84.12 72 PRO A C 1
ATOM 528 O O . PRO A 1 72 ? -1.402 10.072 5.104 1.00 84.12 72 PRO A O 1
ATOM 531 N N . MET A 1 73 ? -0.111 8.251 5.306 1.00 87.44 73 MET A N 1
ATOM 532 C CA . MET A 1 73 ? 1.103 8.966 5.666 1.00 87.44 73 MET A CA 1
ATOM 533 C C . MET A 1 73 ? 1.907 9.310 4.409 1.00 87.44 73 MET A C 1
ATOM 535 O O . MET A 1 73 ? 1.806 8.654 3.372 1.00 87.44 73 MET A O 1
ATOM 539 N N . SER A 1 74 ? 2.774 10.316 4.515 1.00 89.69 74 SER A N 1
ATOM 540 C CA . SER A 1 74 ? 3.712 10.690 3.444 1.00 89.69 74 SER A CA 1
ATOM 541 C C . SER A 1 74 ? 4.947 9.779 3.366 1.00 89.69 74 SER A C 1
ATOM 543 O O . SER A 1 74 ? 5.881 10.082 2.627 1.00 89.69 74 SER A O 1
ATOM 545 N N . MET A 1 75 ? 4.982 8.698 4.151 1.00 90.56 75 MET A N 1
ATOM 546 C CA . MET A 1 75 ? 6.098 7.755 4.232 1.00 90.56 75 MET A CA 1
ATOM 547 C C . MET A 1 75 ? 5.753 6.456 3.491 1.00 90.56 75 MET A C 1
ATOM 549 O O . MET A 1 75 ? 4.607 5.995 3.572 1.00 90.56 75 MET A O 1
ATOM 553 N N . PRO A 1 76 ? 6.711 5.859 2.763 1.00 92.19 76 PRO A N 1
ATOM 554 C CA . PRO A 1 76 ? 6.503 4.579 2.104 1.00 92.19 76 PRO A CA 1
ATOM 555 C C . PRO A 1 76 ? 6.404 3.428 3.113 1.00 92.19 76 PRO A C 1
ATOM 557 O O . PRO A 1 76 ? 6.734 3.559 4.292 1.00 92.19 76 PRO A O 1
ATOM 560 N N . ALA A 1 77 ? 5.938 2.282 2.636 1.00 91.69 77 ALA A N 1
ATOM 561 C CA . ALA A 1 77 ? 6.011 1.026 3.353 1.00 91.69 77 ALA A CA 1
ATOM 562 C C . ALA A 1 77 ? 7.478 0.583 3.488 1.00 91.69 77 ALA A C 1
ATOM 564 O O . ALA A 1 77 ? 8.170 0.395 2.491 1.00 91.69 77 ALA A O 1
ATOM 565 N N . GLU A 1 78 ? 7.951 0.395 4.720 1.00 92.00 78 GLU A N 1
ATOM 566 C CA . GLU A 1 78 ? 9.350 0.048 4.995 1.00 92.00 78 GLU A CA 1
ATOM 567 C C . GLU A 1 78 ? 9.436 -1.197 5.878 1.00 92.00 78 GLU A C 1
ATOM 569 O O . GLU A 1 78 ? 8.750 -1.246 6.900 1.00 92.00 78 GLU A O 1
ATOM 574 N N . PRO A 1 79 ? 10.253 -2.203 5.527 1.00 91.00 79 PRO A N 1
ATOM 575 C CA . PRO A 1 79 ? 10.392 -3.415 6.325 1.00 91.00 79 PRO A CA 1
ATOM 576 C C . PRO A 1 79 ? 11.142 -3.143 7.630 1.00 91.00 79 PRO A C 1
ATOM 578 O O . PRO A 1 79 ? 12.169 -2.463 7.645 1.00 91.00 79 PRO A O 1
ATOM 581 N N . SER A 1 80 ? 10.679 -3.737 8.726 1.00 86.38 80 SER A N 1
ATOM 582 C CA . SER A 1 80 ? 11.489 -3.883 9.933 1.00 86.38 80 SER A CA 1
ATOM 583 C C . SER A 1 80 ? 12.318 -5.166 9.859 1.00 86.38 80 SER A C 1
ATOM 585 O O . SER A 1 80 ? 11.758 -6.249 9.704 1.00 86.38 80 SER A O 1
ATOM 587 N N . PHE A 1 81 ? 13.636 -5.055 10.024 1.00 75.69 81 PHE A N 1
ATOM 588 C CA . PHE A 1 81 ? 14.524 -6.197 10.251 1.00 75.69 81 PHE A CA 1
ATOM 589 C C . PHE A 1 81 ? 15.004 -6.136 11.702 1.00 75.69 81 PHE A C 1
ATOM 591 O O . PHE A 1 81 ? 15.667 -5.172 12.087 1.00 75.69 81 PHE A O 1
ATOM 598 N N . THR A 1 82 ? 14.623 -7.124 12.509 1.00 59.78 82 THR A N 1
ATOM 599 C CA . THR A 1 82 ? 15.144 -7.330 13.873 1.00 59.78 82 THR A CA 1
ATOM 600 C C . THR A 1 82 ? 16.243 -8.369 13.883 1.00 59.78 82 THR A C 1
ATOM 602 O O . THR A 1 82 ? 16.056 -9.393 13.188 1.00 59.78 82 THR A O 1
#

Secondary structure (DSSP, 8-state):
-------------------------------B--STT-BBTTT-PBEEEETTTEEEETTS-SEEE-TTT-PEEEEE--B---

pLDDT: mean 72.11, std 18.27, range [44.12, 93.0]

Organism: NCBI:txid1076124

Sequence (82 aa):
MQQDERMPSSDALDLEGNAVTDGTPGVTPTATTAPAEATCAHCGLPLALDDIWGWIHANGRYLCYDPNTGEPMSMPAEPSFT